Protein AF-A0A6C0JTB7-F1 (afdb_monomer_lite)

Foldseek 3Di:
DPDDDDDDDDDDDPPCLQVVLPCPPVLPDDPVSNLNSLVVSVVVPDDLVNSLVVLCVQLVNCVVPPVSSNVSSVVSSVVSCVVCPPPPD

Radius of gyration: 13.89 Å; chains: 1; bounding box: 40×26×32 Å

InterPro domains:
  IPR043905 Protein of unknown function DUF5771 [PF19075] (18-84)

Structure (mmCIF, N/CA/C/O backbone):
data_AF-A0A6C0JTB7-F1
#
_entry.id   AF-A0A6C0JTB7-F1
#
loop_
_atom_site.group_PDB
_atom_site.id
_atom_site.type_symbol
_atom_site.label_atom_id
_atom_site.label_alt_id
_atom_site.label_comp_id
_atom_site.label_asym_id
_atom_site.label_entity_id
_atom_site.label_seq_id
_atom_site.pdbx_PDB_ins_code
_atom_site.Cartn_x
_atom_site.Cartn_y
_atom_site.Cartn_z
_atom_site.occupancy
_atom_site.B_iso_or_equiv
_atom_site.auth_seq_id
_atom_site.auth_comp_id
_atom_site.auth_asym_id
_atom_site.auth_atom_id
_atom_site.pdbx_PDB_model_num
ATOM 1 N N . MET A 1 1 ? -24.873 14.602 18.623 1.00 43.53 1 MET A N 1
ATOM 2 C CA . MET A 1 1 ? -25.082 14.321 17.178 1.00 43.53 1 MET A CA 1
ATOM 3 C C . MET A 1 1 ? -23.970 13.411 16.655 1.00 43.53 1 MET A C 1
ATOM 5 O O . MET A 1 1 ? -22.808 13.790 16.740 1.00 43.53 1 MET A O 1
ATOM 9 N N . LYS A 1 2 ? -24.278 12.213 16.130 1.00 54.00 2 LYS A N 1
ATOM 10 C CA . LYS A 1 2 ? -23.281 11.371 15.435 1.00 54.00 2 LYS A CA 1
ATOM 11 C C . LYS A 1 2 ? -23.089 11.916 14.011 1.00 54.00 2 LYS A C 1
ATOM 13 O O . LYS A 1 2 ? -24.034 11.906 13.230 1.00 54.00 2 LYS A O 1
ATOM 18 N N . LYS A 1 3 ? -21.894 12.421 13.672 1.00 55.09 3 LYS A N 1
ATOM 19 C CA . LYS A 1 3 ? -21.570 12.908 12.314 1.00 55.09 3 LYS A CA 1
ATOM 20 C C . LYS A 1 3 ? -21.817 11.796 11.283 1.00 55.09 3 LYS A C 1
ATOM 22 O O . LYS A 1 3 ? -21.194 10.736 11.358 1.00 55.09 3 LYS A O 1
ATOM 27 N N . LYS A 1 4 ? -22.696 12.052 10.308 1.00 60.06 4 LYS A N 1
ATOM 28 C CA . LYS A 1 4 ? -22.911 11.188 9.138 1.00 60.06 4 LYS A CA 1
ATOM 29 C C . LYS A 1 4 ? -21.609 11.164 8.329 1.00 60.06 4 LYS A C 1
ATOM 31 O O . LYS A 1 4 ? -21.179 12.198 7.824 1.00 60.06 4 LYS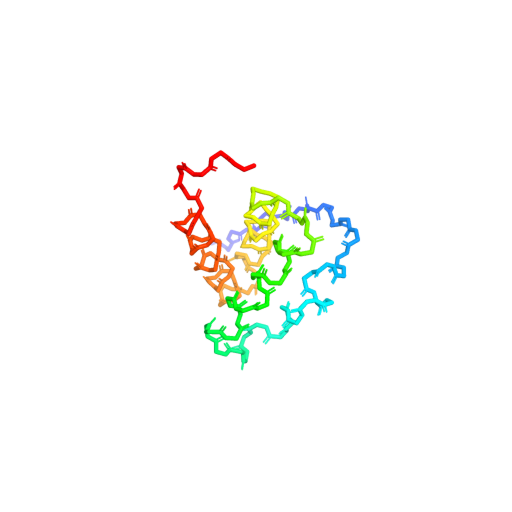 A O 1
ATOM 36 N N . LYS A 1 5 ? -20.930 10.014 8.277 1.00 62.84 5 LYS A N 1
ATOM 37 C CA . LYS A 1 5 ? -19.672 9.871 7.526 1.00 62.84 5 LYS A CA 1
ATOM 38 C C . LYS A 1 5 ? -19.963 10.013 6.026 1.00 62.84 5 LYS A C 1
ATOM 40 O O . LYS A 1 5 ? -20.903 9.398 5.528 1.00 62.84 5 LYS A O 1
ATOM 45 N N . SER A 1 6 ? -19.174 10.819 5.316 1.00 68.81 6 SER A N 1
ATOM 46 C CA . SER A 1 6 ? -19.290 10.981 3.864 1.00 68.81 6 SER A CA 1
ATOM 47 C C . SER A 1 6 ? -18.916 9.684 3.136 1.00 68.81 6 SER A C 1
ATOM 49 O O . SER A 1 6 ? -17.952 9.003 3.500 1.00 68.81 6 SER A O 1
ATOM 51 N N . LYS A 1 7 ? -19.701 9.324 2.113 1.00 71.81 7 LYS A N 1
ATOM 52 C CA . LYS A 1 7 ? -19.459 8.147 1.271 1.00 71.81 7 LYS A CA 1
ATOM 53 C C . LYS A 1 7 ? -18.410 8.512 0.221 1.00 71.81 7 LYS A C 1
ATOM 55 O O . LYS A 1 7 ? -18.698 9.274 -0.694 1.00 71.81 7 LYS A O 1
ATOM 60 N N . VAL A 1 8 ? -17.192 7.996 0.374 1.00 69.38 8 VAL A N 1
ATOM 61 C CA . VAL A 1 8 ? -16.136 8.124 -0.640 1.00 69.38 8 VAL A CA 1
ATOM 62 C C . VAL A 1 8 ? -16.321 6.996 -1.654 1.00 69.38 8 VAL A C 1
ATOM 64 O O . VAL A 1 8 ? -16.361 5.831 -1.264 1.00 69.38 8 VAL A O 1
ATOM 67 N N . ILE A 1 9 ? -16.455 7.337 -2.936 1.00 64.19 9 ILE A N 1
ATOM 68 C CA . ILE A 1 9 ? -16.596 6.379 -4.040 1.00 64.19 9 ILE A CA 1
ATOM 69 C C . ILE A 1 9 ? -15.357 6.530 -4.921 1.00 64.19 9 ILE A C 1
ATOM 71 O O . ILE A 1 9 ? -15.131 7.599 -5.479 1.00 64.19 9 ILE A O 1
ATOM 75 N N . ILE A 1 10 ? -14.540 5.479 -5.009 1.00 63.91 10 ILE A N 1
ATOM 76 C CA . ILE A 1 10 ? -13.361 5.437 -5.880 1.00 63.91 10 ILE A CA 1
ATOM 77 C C . ILE A 1 10 ? -13.567 4.264 -6.843 1.00 63.91 10 ILE A C 1
ATOM 79 O O . ILE A 1 10 ? -13.644 3.131 -6.362 1.00 63.91 10 ILE A O 1
ATOM 83 N N . PRO A 1 11 ? -13.699 4.494 -8.163 1.00 58.88 11 PRO A N 1
ATOM 84 C CA . PRO A 1 11 ? -13.782 3.404 -9.124 1.00 58.88 11 PRO A CA 1
ATOM 85 C C . PRO A 1 11 ? -12.455 2.644 -9.122 1.00 58.88 11 PRO A C 1
ATOM 87 O O . PRO A 1 11 ? -11.383 3.227 -9.294 1.00 58.88 11 PRO A O 1
ATOM 90 N N . LEU A 1 12 ? -12.526 1.341 -8.876 1.00 61.47 12 LEU A N 1
ATOM 91 C CA . LEU A 1 12 ? -11.372 0.458 -8.930 1.00 61.47 12 LEU A CA 1
ATOM 92 C C . LEU A 1 12 ? -11.351 -0.190 -10.321 1.00 61.47 12 LEU A C 1
ATOM 94 O O . LEU A 1 12 ? -12.317 -0.848 -10.696 1.00 61.47 12 LEU A O 1
ATOM 98 N N . GLY A 1 13 ? -10.282 0.028 -11.094 1.00 60.31 13 GLY A N 1
ATOM 99 C CA . GLY A 1 13 ? -10.017 -0.747 -12.316 1.00 60.31 13 GLY A CA 1
ATOM 100 C C . GLY A 1 13 ? -9.655 -2.202 -11.987 1.00 60.31 13 GLY A C 1
ATOM 101 O O . GLY A 1 13 ? -9.763 -2.611 -10.832 1.00 60.31 13 GLY A O 1
ATOM 102 N N . ASN A 1 14 ? -9.194 -2.984 -12.972 1.00 59.34 14 ASN A N 1
ATOM 103 C CA . ASN A 1 14 ? -8.774 -4.379 -12.759 1.00 59.34 14 ASN A CA 1
ATOM 104 C C . ASN A 1 14 ? -7.847 -4.506 -11.532 1.00 59.34 14 ASN A C 1
ATOM 106 O O . ASN A 1 14 ? -6.706 -4.041 -11.525 1.00 59.34 14 ASN A O 1
ATOM 110 N N . ASN A 1 15 ? -8.387 -5.110 -10.471 1.00 62.72 15 ASN A N 1
ATOM 111 C CA . ASN A 1 15 ? -7.819 -5.100 -9.120 1.00 62.72 15 ASN A CA 1
ATOM 112 C C . ASN A 1 15 ? -6.870 -6.271 -8.845 1.00 62.72 15 ASN A C 1
ATOM 114 O O . ASN A 1 15 ? -6.379 -6.401 -7.722 1.00 62.72 15 ASN A O 1
ATOM 118 N N . SER A 1 16 ? -6.617 -7.125 -9.839 1.00 80.25 16 SER A N 1
ATOM 119 C CA . SER A 1 16 ? -5.842 -8.347 -9.637 1.00 80.25 16 SER A CA 1
ATOM 120 C C . SER A 1 16 ? -4.346 -8.070 -9.453 1.00 80.25 16 SER A C 1
ATOM 122 O O . SER A 1 16 ? -3.700 -8.793 -8.706 1.00 80.25 16 SER A O 1
ATOM 124 N N . LEU A 1 17 ? -3.813 -6.963 -9.998 1.00 87.19 17 LEU A N 1
ATOM 125 C CA . LEU A 1 17 ? -2.379 -6.626 -9.972 1.00 87.19 17 LEU A CA 1
ATOM 126 C C . LEU A 1 17 ? -1.712 -6.889 -8.610 1.00 87.19 17 LEU A C 1
ATOM 128 O O . LEU A 1 17 ? -0.715 -7.596 -8.520 1.00 87.19 17 LEU A O 1
ATOM 132 N N . LEU A 1 18 ? -2.275 -6.353 -7.523 1.00 91.25 18 LEU A N 1
ATOM 133 C CA . LEU A 1 18 ? -1.697 -6.516 -6.187 1.00 91.25 18 LEU A CA 1
ATOM 134 C C . LEU A 1 18 ? -1.809 -7.963 -5.685 1.00 91.25 18 LEU A C 1
ATOM 136 O O . LEU A 1 18 ? -0.838 -8.522 -5.165 1.00 91.25 18 LEU A O 1
ATOM 140 N N . SER A 1 19 ? -2.982 -8.580 -5.834 1.00 91.31 19 SER A N 1
ATOM 141 C CA . SER A 1 19 ? -3.222 -9.948 -5.369 1.00 91.31 19 SER A CA 1
ATOM 142 C C . SER A 1 19 ? -2.401 -10.982 -6.137 1.00 91.31 19 SER A C 1
ATOM 144 O O . SER A 1 19 ? -1.876 -11.900 -5.503 1.00 91.31 19 SER A O 1
ATOM 146 N N . ASP A 1 20 ? -2.225 -10.792 -7.446 1.00 93.44 20 ASP A N 1
ATOM 147 C CA . ASP A 1 20 ? -1.460 -11.661 -8.350 1.00 93.44 20 ASP A CA 1
ATOM 148 C C . ASP A 1 20 ? 0.012 -11.716 -7.926 1.00 93.44 20 ASP A C 1
ATOM 150 O O . ASP A 1 20 ? 0.666 -12.752 -7.994 1.00 93.44 20 ASP A O 1
ATOM 154 N N . HIS A 1 21 ? 0.508 -10.622 -7.345 1.00 95.75 21 HIS A N 1
ATOM 155 C CA . HIS A 1 21 ? 1.886 -10.499 -6.875 1.00 95.75 21 HIS A CA 1
ATOM 156 C C . HIS A 1 21 ? 2.035 -10.849 -5.385 1.00 95.75 21 HIS A C 1
ATOM 158 O O . HIS A 1 21 ? 3.108 -10.698 -4.782 1.00 95.75 21 HIS A O 1
ATOM 164 N N . GLY A 1 22 ? 0.968 -11.359 -4.763 1.00 94.75 22 GLY A N 1
ATOM 165 C CA . GLY A 1 22 ? 0.946 -11.841 -3.385 1.00 94.75 22 GLY A CA 1
ATOM 166 C C . GLY A 1 22 ? 0.668 -10.769 -2.331 1.00 94.75 22 GLY A C 1
ATOM 167 O O . GLY A 1 22 ? 0.771 -11.070 -1.137 1.00 94.75 22 GLY A O 1
ATOM 168 N N . TYR A 1 23 ? 0.284 -9.552 -2.728 1.00 96.50 23 TYR A N 1
ATOM 169 C CA . TYR A 1 23 ? -0.179 -8.486 -1.832 1.00 96.50 23 TYR A CA 1
ATOM 170 C C . TYR A 1 23 ? -1.675 -8.672 -1.517 1.00 96.50 23 TYR A C 1
ATOM 172 O O . TYR A 1 23 ? -2.528 -7.837 -1.802 1.00 96.50 23 TYR A O 1
ATOM 180 N N . LYS A 1 24 ? -1.996 -9.837 -0.949 1.00 93.62 24 LYS A N 1
ATOM 181 C CA . LYS A 1 24 ? -3.330 -10.239 -0.482 1.00 93.62 24 LYS A CA 1
ATOM 182 C C . LYS A 1 24 ? -3.304 -10.470 1.021 1.00 93.62 24 LYS A C 1
ATOM 184 O O . LYS A 1 24 ? -2.238 -10.736 1.557 1.00 93.62 24 LYS A O 1
ATOM 189 N N . ASP A 1 25 ? -4.447 -10.377 1.689 1.00 93.38 25 ASP A N 1
ATOM 190 C CA . ASP A 1 25 ? -4.557 -10.622 3.134 1.00 93.38 25 ASP A CA 1
ATOM 191 C C . ASP A 1 25 ? -3.483 -9.898 3.984 1.00 93.38 25 ASP A C 1
ATOM 193 O O . ASP A 1 25 ? -2.759 -10.461 4.806 1.00 93.38 25 ASP A O 1
ATOM 197 N N . VAL A 1 26 ? -3.313 -8.601 3.718 1.00 96.31 26 VAL A N 1
ATOM 198 C CA . VAL A 1 26 ? -2.197 -7.805 4.253 1.00 96.31 26 VAL A CA 1
ATOM 199 C C . VAL A 1 26 ? -2.212 -7.662 5.777 1.00 96.31 26 VAL A C 1
ATOM 201 O O . VAL A 1 26 ? -1.177 -7.365 6.366 1.00 96.31 26 VAL A O 1
ATOM 204 N N . ILE A 1 27 ? -3.363 -7.886 6.422 1.00 95.62 27 ILE A N 1
ATOM 205 C CA . ILE A 1 27 ? -3.523 -7.812 7.882 1.00 95.62 27 ILE A CA 1
ATOM 206 C C . ILE A 1 27 ? -2.710 -8.902 8.580 1.00 95.62 27 ILE A C 1
ATOM 208 O O . ILE A 1 27 ? -2.164 -8.652 9.655 1.00 95.62 27 ILE A O 1
ATOM 212 N N . HIS A 1 28 ? -2.638 -10.086 7.975 1.00 96.19 28 HIS A N 1
ATOM 213 C CA . HIS A 1 28 ? -1.978 -11.260 8.541 1.00 96.19 28 HIS A CA 1
ATOM 214 C C . HIS A 1 28 ? -0.577 -11.488 7.954 1.00 96.19 28 HIS A C 1
ATOM 216 O O . HIS A 1 28 ? 0.100 -12.453 8.303 1.00 96.19 28 HIS A O 1
ATOM 222 N N . LYS A 1 29 ? -0.098 -10.585 7.087 1.00 96.31 29 LYS A N 1
ATOM 223 C CA . LYS A 1 29 ? 1.253 -10.640 6.517 1.00 96.31 29 LYS A CA 1
ATOM 224 C C . LYS A 1 29 ? 2.246 -9.796 7.302 1.00 96.31 29 LYS A C 1
ATOM 226 O O . LYS A 1 29 ? 1.983 -8.638 7.633 1.00 96.31 29 LYS A O 1
ATOM 231 N N . SER A 1 30 ? 3.446 -10.349 7.480 1.00 98.06 30 SER A N 1
ATOM 232 C CA . SER A 1 30 ? 4.600 -9.579 7.940 1.00 98.06 30 SER A CA 1
ATOM 233 C C . SER A 1 30 ? 4.928 -8.451 6.961 1.00 98.06 30 SER A C 1
ATOM 235 O O . SER A 1 30 ? 4.688 -8.554 5.755 1.00 98.06 30 SER A O 1
ATOM 237 N N . GLU A 1 31 ? 5.509 -7.373 7.478 1.00 98.19 31 GLU A N 1
ATOM 238 C CA . GLU A 1 31 ? 5.925 -6.218 6.679 1.00 98.19 31 GLU A CA 1
ATOM 239 C C . GLU A 1 31 ? 6.864 -6.610 5.535 1.00 98.19 31 GLU A C 1
ATOM 241 O O . GLU A 1 31 ? 6.627 -6.257 4.381 1.00 98.19 31 GLU A O 1
ATOM 246 N N . LEU A 1 32 ? 7.854 -7.457 5.821 1.00 98.12 32 LEU A N 1
ATOM 247 C CA . LEU A 1 32 ? 8.770 -7.974 4.809 1.00 98.12 32 LEU A CA 1
ATOM 248 C C . LEU A 1 32 ? 8.037 -8.707 3.673 1.00 98.12 32 LEU A C 1
ATOM 250 O O . LEU A 1 32 ? 8.383 -8.537 2.502 1.00 98.12 32 LEU A O 1
ATOM 254 N N . ALA A 1 33 ? 7.023 -9.518 3.992 1.00 98.25 33 ALA A N 1
ATOM 255 C CA . ALA A 1 33 ? 6.248 -10.232 2.980 1.00 98.25 33 ALA A CA 1
ATOM 256 C C . ALA A 1 33 ? 5.433 -9.270 2.102 1.00 98.25 33 ALA A C 1
ATOM 258 O O . ALA A 1 33 ? 5.364 -9.467 0.886 1.00 98.25 33 ALA A O 1
ATOM 259 N N . ARG A 1 34 ? 4.864 -8.215 2.699 1.00 98.50 34 ARG A N 1
ATOM 260 C CA . ARG A 1 34 ? 4.155 -7.154 1.972 1.00 98.50 34 ARG A CA 1
ATOM 261 C C . ARG A 1 34 ? 5.095 -6.399 1.036 1.00 98.50 34 ARG A C 1
ATOM 263 O O . ARG A 1 34 ? 4.826 -6.319 -0.158 1.00 98.50 34 ARG A O 1
ATOM 270 N N . HIS A 1 35 ? 6.241 -5.947 1.536 1.00 98.44 35 HIS A N 1
ATOM 271 C CA . HIS A 1 35 ? 7.249 -5.237 0.745 1.00 98.44 35 HIS A CA 1
ATOM 272 C C . HIS A 1 35 ? 7.780 -6.080 -0.420 1.00 98.44 35 HIS A C 1
ATOM 274 O O . HIS A 1 35 ? 7.888 -5.587 -1.541 1.00 98.44 35 HIS A O 1
ATOM 280 N N . ARG A 1 36 ? 8.037 -7.377 -0.205 1.00 98.31 36 ARG A N 1
ATOM 281 C CA . ARG A 1 36 ? 8.431 -8.300 -1.284 1.00 98.31 36 ARG A CA 1
ATOM 282 C C . ARG A 1 36 ? 7.364 -8.421 -2.372 1.00 98.31 36 ARG A C 1
ATOM 284 O O . ARG A 1 36 ? 7.717 -8.451 -3.546 1.00 98.31 36 ARG A O 1
ATOM 291 N N . ALA A 1 37 ? 6.085 -8.479 -2.002 1.00 98.06 37 ALA A N 1
ATOM 292 C CA . ALA A 1 37 ? 4.990 -8.503 -2.969 1.00 98.06 37 ALA A CA 1
ATOM 293 C C . ALA A 1 37 ? 4.920 -7.211 -3.794 1.00 98.06 37 ALA A C 1
ATOM 295 O O . ALA A 1 37 ? 4.815 -7.271 -5.013 1.00 98.06 37 ALA A O 1
ATOM 296 N N . LEU A 1 38 ? 5.070 -6.052 -3.152 1.00 97.88 38 LEU A N 1
ATOM 297 C CA . LEU A 1 38 ? 5.085 -4.757 -3.839 1.00 97.88 38 LEU A CA 1
ATOM 298 C C . LEU A 1 38 ? 6.283 -4.603 -4.784 1.00 97.88 38 LEU A C 1
ATOM 300 O O . LEU A 1 38 ? 6.143 -4.067 -5.878 1.00 97.88 38 LEU A O 1
ATOM 304 N N . MET A 1 39 ? 7.454 -5.120 -4.408 1.00 97.56 39 MET A N 1
ATOM 305 C CA . MET A 1 39 ? 8.620 -5.117 -5.297 1.00 97.56 39 MET A CA 1
ATOM 306 C C . MET A 1 39 ? 8.436 -6.010 -6.522 1.00 97.56 39 MET A C 1
ATOM 308 O O . MET A 1 39 ? 8.997 -5.695 -7.568 1.00 97.56 39 MET A O 1
ATOM 312 N N . ARG A 1 40 ? 7.664 -7.101 -6.417 1.00 97.44 40 ARG A N 1
ATOM 313 C CA . ARG A 1 40 ? 7.291 -7.888 -7.598 1.00 97.44 40 ARG A CA 1
ATOM 314 C C . ARG A 1 40 ? 6.460 -7.049 -8.562 1.00 97.44 40 ARG A C 1
ATOM 316 O O . ARG A 1 40 ? 6.751 -7.073 -9.741 1.00 97.44 40 ARG A O 1
ATOM 323 N N . VAL A 1 41 ? 5.502 -6.261 -8.064 1.00 95.69 41 VAL A N 1
ATOM 324 C CA . VAL A 1 41 ? 4.652 -5.400 -8.915 1.00 95.69 41 VAL A CA 1
ATOM 325 C C . VAL A 1 41 ? 5.497 -4.436 -9.749 1.0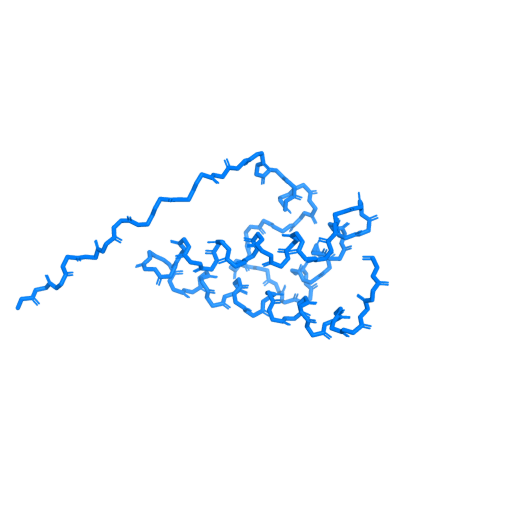0 95.69 41 VAL A C 1
ATOM 327 O O . VAL A 1 41 ? 5.276 -4.289 -10.944 1.00 95.69 41 VAL A O 1
ATOM 330 N N . ILE A 1 42 ? 6.510 -3.823 -9.133 1.00 94.81 42 ILE A N 1
ATOM 331 C CA . ILE A 1 42 ? 7.432 -2.925 -9.844 1.00 94.81 42 ILE A CA 1
ATOM 332 C C . ILE A 1 42 ? 8.319 -3.694 -10.831 1.00 94.81 42 ILE A C 1
ATOM 334 O O . ILE A 1 42 ? 8.588 -3.209 -11.925 1.00 94.81 42 ILE A O 1
ATOM 338 N N . ARG A 1 43 ? 8.785 -4.892 -10.457 1.00 94.88 43 ARG A N 1
ATOM 339 C CA . ARG A 1 43 ? 9.605 -5.741 -11.334 1.00 94.88 43 ARG A CA 1
ATOM 340 C C . ARG A 1 43 ? 8.850 -6.172 -12.592 1.00 94.88 43 ARG A C 1
ATOM 342 O O . ARG A 1 43 ? 9.467 -6.235 -13.648 1.00 94.88 43 ARG A O 1
ATOM 349 N N . ASP A 1 44 ? 7.551 -6.410 -12.472 1.00 94.88 44 ASP A N 1
ATOM 350 C CA . ASP A 1 44 ? 6.676 -6.806 -13.579 1.00 94.88 44 ASP A CA 1
ATOM 351 C C . ASP A 1 44 ? 6.245 -5.604 -14.448 1.00 94.88 44 ASP A C 1
ATOM 353 O O . ASP A 1 44 ? 5.450 -5.751 -15.372 1.00 94.88 44 ASP A O 1
ATOM 357 N N . GLY A 1 45 ? 6.803 -4.414 -14.193 1.00 91.56 45 GLY A N 1
ATOM 358 C CA . GLY A 1 45 ? 6.719 -3.255 -15.083 1.00 91.56 45 GLY A CA 1
ATOM 359 C C . GLY A 1 45 ? 5.779 -2.143 -14.622 1.00 91.56 45 GLY A C 1
ATOM 360 O O . GLY A 1 45 ? 5.699 -1.115 -15.291 1.00 91.56 45 GLY A O 1
ATOM 361 N N . GLU A 1 46 ? 5.090 -2.286 -13.484 1.00 91.38 46 GLU A N 1
ATOM 362 C CA . GLU A 1 46 ? 4.265 -1.196 -12.953 1.00 91.38 46 GLU A CA 1
ATOM 363 C C . GLU A 1 46 ? 5.162 -0.026 -12.498 1.00 91.38 46 GLU A C 1
ATOM 365 O O . GLU A 1 46 ? 6.037 -0.206 -11.639 1.00 91.38 46 GLU A O 1
ATOM 370 N N . PRO A 1 47 ? 4.916 1.207 -12.976 1.00 93.50 47 PRO A N 1
ATOM 371 C CA . PRO A 1 47 ? 5.639 2.375 -12.498 1.00 93.50 47 PRO A CA 1
ATOM 372 C C . PRO A 1 47 ? 5.443 2.577 -10.992 1.00 93.50 47 PRO A C 1
ATOM 374 O O . PRO A 1 47 ? 4.321 2.522 -10.475 1.00 93.50 47 PRO A O 1
ATOM 377 N N . TRP A 1 48 ? 6.518 2.909 -10.271 1.00 94.50 48 TRP A N 1
ATOM 378 C CA . TRP A 1 48 ? 6.473 3.073 -8.810 1.00 94.50 48 TRP A CA 1
ATOM 379 C C . TRP A 1 48 ? 5.427 4.111 -8.362 1.00 94.50 48 TRP A C 1
ATOM 381 O O . TRP A 1 48 ? 4.770 3.938 -7.331 1.00 94.50 48 TRP A O 1
ATOM 391 N N . LEU A 1 49 ? 5.224 5.171 -9.155 1.00 93.88 49 LEU A N 1
ATOM 392 C CA . LEU A 1 49 ? 4.238 6.214 -8.876 1.00 93.88 49 LEU A CA 1
ATOM 393 C C . LEU A 1 49 ? 2.795 5.705 -9.042 1.00 93.88 49 LEU A C 1
ATOM 395 O O . LEU A 1 49 ? 1.905 6.122 -8.295 1.00 93.88 49 LEU A O 1
ATOM 399 N N . GLY A 1 50 ? 2.565 4.782 -9.981 1.00 92.31 50 GLY A N 1
ATOM 400 C CA . GLY A 1 50 ? 1.291 4.078 -10.151 1.00 92.31 50 GLY A CA 1
ATOM 401 C C . GLY A 1 50 ? 0.965 3.233 -8.922 1.00 92.31 50 GLY A C 1
ATOM 402 O O . GLY A 1 50 ? -0.097 3.401 -8.312 1.00 92.31 50 GLY A O 1
ATOM 403 N N . LEU A 1 51 ? 1.931 2.429 -8.467 1.00 94.50 51 LEU A N 1
ATOM 404 C CA . LEU A 1 51 ? 1.802 1.628 -7.249 1.00 94.50 51 LEU A CA 1
ATOM 405 C C . LEU A 1 51 ? 1.556 2.492 -6.000 1.00 94.50 51 LEU A C 1
ATOM 407 O O . LEU A 1 51 ? 0.644 2.210 -5.220 1.00 94.50 51 LEU A O 1
ATOM 411 N N . PHE A 1 52 ? 2.302 3.588 -5.838 1.00 95.25 52 PHE A N 1
ATOM 412 C CA . PHE A 1 52 ? 2.105 4.550 -4.748 1.00 95.25 52 PHE A CA 1
ATOM 413 C C . PHE A 1 52 ? 0.668 5.098 -4.722 1.00 95.25 52 PHE A C 1
ATOM 415 O O . PHE A 1 52 ? 0.018 5.119 -3.671 1.00 95.25 52 PHE A O 1
ATOM 422 N N . ARG A 1 53 ? 0.139 5.514 -5.880 1.00 94.00 53 ARG A N 1
ATOM 423 C CA . ARG A 1 53 ? -1.229 6.043 -6.002 1.00 94.00 53 ARG A CA 1
ATOM 424 C C . ARG A 1 53 ? -2.278 4.978 -5.682 1.00 94.00 53 ARG A C 1
ATOM 426 O O . ARG A 1 53 ? -3.227 5.285 -4.961 1.00 94.00 53 ARG A O 1
ATOM 433 N N . LYS A 1 54 ? -2.089 3.733 -6.134 1.00 93.44 54 LYS A N 1
ATOM 434 C CA . LYS A 1 54 ? -2.976 2.600 -5.802 1.00 93.44 54 LYS A CA 1
ATOM 435 C C . LYS A 1 54 ? -3.027 2.350 -4.290 1.00 93.44 54 LYS A C 1
ATOM 437 O O . LYS A 1 54 ? -4.115 2.271 -3.720 1.00 93.44 54 LYS A O 1
ATOM 442 N N . LEU A 1 55 ? -1.878 2.316 -3.610 1.00 96.19 55 LEU A N 1
ATOM 443 C CA . LEU A 1 55 ? -1.832 2.169 -2.148 1.00 96.19 55 LEU A CA 1
ATOM 444 C C . LEU A 1 55 ? -2.498 3.354 -1.429 1.00 96.19 55 LEU A C 1
ATOM 446 O O . LEU A 1 55 ? -3.203 3.166 -0.438 1.00 96.19 55 LEU A O 1
ATOM 450 N N . ASN A 1 56 ? -2.352 4.574 -1.952 1.00 96.00 56 ASN A N 1
ATOM 451 C CA . ASN A 1 56 ? -3.041 5.750 -1.421 1.00 96.00 56 ASN A CA 1
ATOM 452 C C . ASN A 1 56 ? -4.571 5.667 -1.574 1.00 96.00 56 ASN A C 1
ATOM 454 O O . ASN A 1 56 ? -5.302 6.041 -0.656 1.00 96.00 56 ASN A O 1
ATOM 458 N N . VAL A 1 57 ? -5.065 5.151 -2.702 1.00 94.50 57 VAL A N 1
ATOM 459 C CA . VAL A 1 57 ? -6.498 4.893 -2.914 1.00 94.50 57 VAL A CA 1
ATOM 460 C C . VAL A 1 57 ? -7.026 3.915 -1.867 1.00 94.50 57 VAL A C 1
ATOM 462 O O . VAL A 1 57 ? -8.019 4.217 -1.205 1.00 94.50 57 VAL A O 1
ATOM 465 N N . LEU A 1 58 ? -6.333 2.793 -1.646 1.00 94.00 58 LEU A N 1
ATOM 466 C CA . LEU A 1 58 ? -6.708 1.819 -0.615 1.00 94.00 58 LEU A CA 1
ATOM 467 C C . LEU A 1 58 ? -6.671 2.444 0.787 1.00 94.00 58 LEU A C 1
ATOM 469 O O . LEU A 1 58 ? -7.603 2.274 1.573 1.00 94.00 58 LEU A O 1
ATOM 473 N N . MET A 1 59 ? -5.649 3.249 1.089 1.00 96.06 59 MET A N 1
ATOM 474 C CA . MET A 1 59 ? -5.576 3.996 2.346 1.00 96.0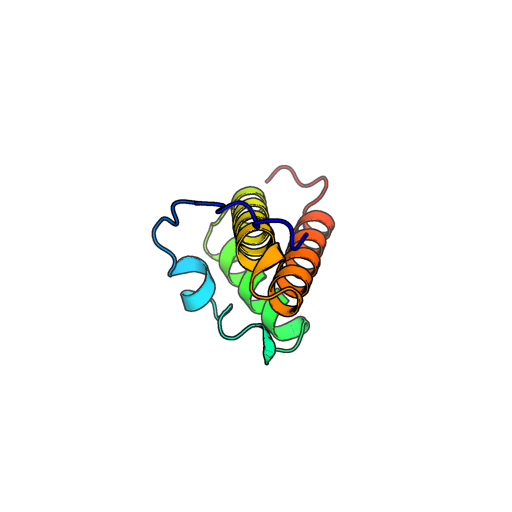6 59 MET A CA 1
ATOM 475 C C . MET A 1 59 ? -6.831 4.857 2.571 1.00 96.06 59 MET A C 1
ATOM 477 O O . MET A 1 59 ? -7.387 4.824 3.672 1.00 96.06 59 MET A O 1
ATOM 481 N N . ILE A 1 60 ? -7.285 5.614 1.563 1.00 94.88 60 ILE A N 1
ATOM 482 C CA . ILE A 1 60 ? -8.478 6.474 1.658 1.00 94.88 60 ILE A CA 1
ATOM 483 C C . ILE A 1 60 ? -9.749 5.632 1.784 1.00 94.88 60 ILE A C 1
ATOM 485 O O . ILE A 1 60 ? -10.568 5.906 2.664 1.00 94.88 60 ILE A O 1
ATOM 489 N N . LEU A 1 61 ? -9.891 4.599 0.950 1.00 92.19 61 LEU A N 1
ATOM 490 C CA . LEU A 1 61 ? -11.050 3.706 0.928 1.00 92.19 61 LEU A CA 1
ATOM 491 C C . LEU A 1 61 ? -11.316 3.095 2.309 1.00 92.19 61 LEU A C 1
ATOM 493 O O . LEU A 1 61 ? -12.445 3.108 2.800 1.00 92.19 61 LEU A O 1
ATOM 497 N N . PHE A 1 62 ? -10.261 2.620 2.971 1.00 93.25 62 PHE A N 1
ATOM 498 C CA . PHE A 1 62 ? -10.372 1.965 4.272 1.00 93.25 62 PHE A CA 1
ATOM 499 C C . PHE A 1 62 ? -10.275 2.920 5.467 1.00 93.25 62 PHE A C 1
ATOM 501 O O . PHE A 1 62 ? -10.479 2.487 6.601 1.00 93.25 62 PHE A O 1
ATOM 508 N N . LYS A 1 63 ? -10.029 4.223 5.257 1.00 93.75 63 LYS A N 1
ATOM 509 C CA . LYS A 1 63 ? -9.824 5.213 6.337 1.00 93.75 63 LYS A CA 1
ATOM 510 C C . LYS A 1 63 ? -10.942 5.204 7.382 1.00 93.75 63 LYS A C 1
ATOM 512 O O . LYS A 1 63 ? -10.681 5.355 8.572 1.00 93.75 63 LYS A O 1
ATOM 517 N N . ASN A 1 64 ? -12.184 5.032 6.932 1.00 91.56 64 ASN A N 1
ATOM 518 C CA . ASN A 1 64 ? -13.373 5.132 7.779 1.00 91.56 64 ASN A CA 1
ATOM 519 C C . ASN A 1 64 ? -13.985 3.782 8.171 1.00 91.56 64 ASN A C 1
ATOM 521 O O . ASN A 1 64 ? -14.711 3.738 9.168 1.00 91.56 64 ASN A O 1
ATOM 525 N N . THR A 1 65 ? -13.737 2.737 7.377 1.00 92.81 65 THR A N 1
ATOM 526 C CA . THR A 1 65 ? -14.353 1.406 7.495 1.00 92.81 65 THR A CA 1
ATOM 527 C C . THR A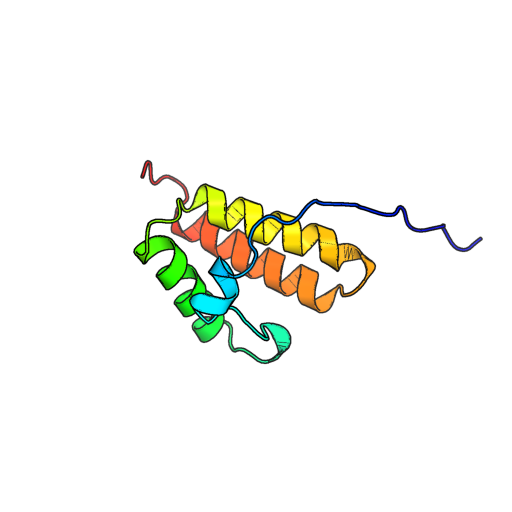 1 65 ? -13.430 0.407 8.184 1.00 92.81 65 THR A C 1
ATOM 529 O O . THR A 1 65 ? -13.888 -0.360 9.021 1.00 92.81 65 THR A O 1
ATOM 532 N N . ASN A 1 66 ? -12.126 0.449 7.897 1.00 94.75 66 ASN A N 1
ATOM 533 C CA . ASN A 1 66 ? -11.120 -0.386 8.544 1.00 94.75 66 ASN A CA 1
ATOM 534 C C . ASN A 1 66 ? -9.814 0.410 8.756 1.00 94.75 66 ASN A C 1
ATOM 536 O O . ASN A 1 66 ? -8.881 0.333 7.949 1.00 94.75 66 ASN A O 1
ATOM 540 N N . PRO A 1 67 ? -9.711 1.177 9.858 1.00 95.81 67 PRO A N 1
ATOM 541 C CA . PRO A 1 67 ? -8.542 2.010 10.133 1.00 95.81 67 PRO A CA 1
ATOM 542 C C . PRO A 1 67 ? -7.230 1.224 10.250 1.00 95.81 67 PRO A C 1
ATOM 544 O O . PRO A 1 67 ? -6.168 1.775 9.962 1.00 95.81 67 PRO A O 1
ATOM 547 N N . LYS A 1 68 ? -7.282 -0.057 10.647 1.00 96.56 68 LYS A N 1
ATOM 548 C CA . LYS A 1 68 ? -6.102 -0.933 10.702 1.00 96.56 68 LYS A CA 1
ATOM 549 C C . LYS A 1 68 ? -5.537 -1.160 9.299 1.00 96.56 68 LYS A C 1
ATOM 551 O O . LYS A 1 68 ? -4.348 -0.940 9.088 1.00 96.56 68 LYS A O 1
ATOM 556 N N . LEU A 1 69 ? -6.393 -1.504 8.334 1.00 96.38 69 LEU A N 1
ATOM 557 C CA . LEU A 1 69 ? -6.006 -1.608 6.923 1.00 96.38 69 LEU A CA 1
ATOM 558 C C . LEU A 1 69 ? -5.480 -0.283 6.374 1.00 96.38 69 LEU A C 1
ATOM 560 O O . LEU A 1 69 ? -4.424 -0.254 5.750 1.00 96.38 69 LEU A O 1
ATOM 564 N N . SER A 1 70 ? -6.172 0.824 6.652 1.00 97.12 70 SER A N 1
ATOM 565 C CA . SER A 1 70 ? -5.738 2.153 6.204 1.00 97.12 70 SER A CA 1
ATOM 566 C C . SER A 1 70 ? -4.316 2.490 6.675 1.00 97.12 70 SER A C 1
ATOM 568 O O . SER A 1 70 ? -3.512 2.985 5.886 1.00 97.12 70 SER A O 1
ATOM 570 N N . LYS A 1 71 ? -3.965 2.158 7.928 1.00 98.38 71 LYS A N 1
ATOM 571 C CA . LYS A 1 71 ? -2.603 2.334 8.461 1.00 98.38 71 LYS A CA 1
ATOM 572 C C . LYS A 1 71 ? -1.569 1.458 7.745 1.00 98.38 71 LYS A C 1
ATOM 574 O O . LYS A 1 71 ? -0.489 1.960 7.452 1.00 98.38 71 LYS A O 1
ATOM 579 N N . ILE A 1 72 ? -1.900 0.202 7.431 1.00 98.44 72 ILE A N 1
ATOM 580 C CA . ILE A 1 72 ? -1.015 -0.697 6.667 1.00 98.44 72 ILE A CA 1
ATOM 581 C C . ILE A 1 72 ? -0.740 -0.110 5.280 1.00 98.44 72 ILE A C 1
ATOM 583 O O . ILE A 1 72 ? 0.416 0.083 4.918 1.00 98.44 72 ILE A O 1
ATOM 587 N N . PHE A 1 73 ? -1.788 0.270 4.542 1.00 98.00 73 PHE A N 1
ATOM 588 C CA . PHE A 1 73 ? -1.628 0.866 3.213 1.00 98.00 73 PHE A CA 1
ATOM 589 C C . PHE A 1 73 ? -0.847 2.178 3.253 1.00 98.00 73 PHE A C 1
ATOM 591 O O . PHE A 1 73 ? -0.046 2.431 2.361 1.00 98.00 73 PHE A O 1
ATOM 598 N N . LYS A 1 74 ? -1.034 2.999 4.295 1.00 98.44 74 LYS A N 1
ATOM 599 C CA . LYS A 1 74 ? -0.241 4.216 4.501 1.00 98.44 74 LYS A CA 1
ATOM 600 C C . LYS A 1 74 ? 1.244 3.896 4.691 1.00 98.44 74 LYS A C 1
ATOM 602 O O . LYS A 1 74 ? 2.070 4.520 4.034 1.00 98.44 74 LYS A O 1
ATOM 607 N N . SER A 1 75 ? 1.563 2.943 5.568 1.00 98.56 75 SER A N 1
ATOM 608 C CA . SER A 1 75 ? 2.942 2.534 5.860 1.00 98.56 75 SER A CA 1
ATOM 609 C C . SER A 1 75 ? 3.635 1.997 4.612 1.00 98.56 75 SER A C 1
ATOM 611 O O . SER A 1 75 ? 4.707 2.465 4.246 1.00 98.56 75 SER A O 1
ATOM 613 N N . ASP A 1 76 ? 2.981 1.072 3.912 1.00 98.50 76 ASP A N 1
ATOM 614 C CA . AS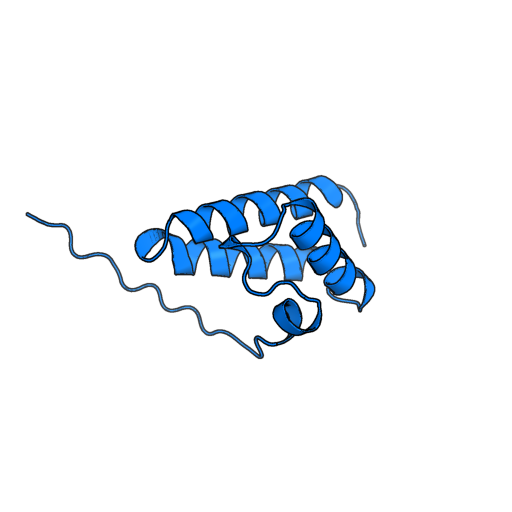P A 1 76 ? 3.526 0.450 2.709 1.00 98.50 76 ASP A CA 1
ATOM 615 C C . ASP A 1 76 ? 3.667 1.477 1.561 1.00 98.50 76 ASP A C 1
ATOM 617 O O . ASP A 1 76 ? 4.647 1.459 0.817 1.00 98.50 76 ASP A O 1
ATOM 621 N N . ARG A 1 77 ? 2.725 2.427 1.439 1.00 97.62 77 ARG A N 1
ATOM 622 C CA . ARG A 1 77 ? 2.807 3.562 0.502 1.00 97.62 77 ARG A CA 1
ATOM 623 C C . ARG A 1 77 ? 4.020 4.444 0.796 1.00 97.62 77 ARG A C 1
ATOM 625 O O . ARG A 1 77 ? 4.740 4.820 -0.128 1.00 97.62 77 ARG A O 1
ATOM 632 N N . ASP A 1 78 ? 4.203 4.821 2.058 1.00 98.25 78 ASP A N 1
ATOM 633 C CA . ASP A 1 78 ? 5.307 5.682 2.482 1.00 98.25 78 ASP A CA 1
ATOM 634 C C . ASP A 1 78 ? 6.651 4.968 2.276 1.00 98.25 78 ASP A C 1
ATOM 636 O O . ASP A 1 78 ? 7.578 5.572 1.743 1.00 98.25 78 ASP A O 1
ATOM 640 N N . TRP A 1 79 ? 6.713 3.660 2.534 1.00 98.19 79 TRP A N 1
ATOM 641 C CA . TRP A 1 79 ? 7.875 2.833 2.213 1.00 98.19 79 TRP A CA 1
ATOM 642 C C . TRP A 1 79 ? 8.206 2.825 0.711 1.00 98.19 79 TRP A C 1
ATOM 644 O O . TRP A 1 79 ? 9.365 3.019 0.344 1.00 98.19 79 TRP A O 1
ATOM 654 N N . ILE A 1 80 ? 7.209 2.669 -0.175 1.00 97.19 80 ILE A N 1
ATOM 655 C CA . ILE A 1 80 ? 7.420 2.768 -1.632 1.00 97.19 80 ILE A CA 1
ATOM 656 C C . ILE A 1 80 ? 7.954 4.146 -2.017 1.00 97.19 80 ILE A C 1
ATOM 658 O O . ILE A 1 80 ? 8.925 4.236 -2.767 1.00 97.19 80 ILE A O 1
ATOM 662 N N . ARG A 1 81 ? 7.364 5.224 -1.489 1.00 95.81 81 ARG A N 1
ATOM 663 C CA . ARG A 1 81 ? 7.863 6.581 -1.740 1.00 95.81 81 ARG A CA 1
ATOM 664 C C . ARG A 1 81 ? 9.322 6.696 -1.329 1.00 95.81 81 ARG A C 1
ATOM 666 O O . ARG A 1 81 ? 10.128 7.151 -2.127 1.00 95.81 81 ARG A O 1
ATOM 673 N N . ASP A 1 82 ? 9.666 6.280 -0.121 1.00 95.94 82 ASP A N 1
ATOM 674 C CA . ASP A 1 82 ? 11.011 6.467 0.416 1.00 95.94 82 ASP A CA 1
ATOM 675 C C . ASP A 1 82 ? 12.038 5.583 -0.318 1.00 95.94 82 ASP A C 1
ATOM 677 O O . ASP A 1 82 ? 13.184 5.987 -0.505 1.00 95.94 82 ASP A O 1
ATOM 681 N N . LYS A 1 83 ? 11.616 4.424 -0.846 1.00 94.81 83 LYS A N 1
ATOM 682 C CA . LYS A 1 83 ? 12.455 3.536 -1.668 1.00 94.81 83 LYS A CA 1
ATOM 683 C C . LYS A 1 83 ? 12.786 4.106 -3.057 1.00 94.81 83 LYS A C 1
ATOM 685 O O . LYS A 1 83 ? 13.841 3.771 -3.606 1.00 94.81 83 LYS A O 1
ATOM 690 N N . PHE A 1 84 ? 11.897 4.924 -3.626 1.00 92.56 84 PHE A N 1
ATOM 691 C CA . PHE A 1 84 ? 12.001 5.443 -5.000 1.00 92.56 84 PHE A CA 1
ATOM 692 C C . PHE A 1 84 ? 12.122 6.971 -5.099 1.00 92.56 84 PHE A C 1
ATOM 694 O O . PHE A 1 84 ? 12.303 7.495 -6.197 1.00 92.56 84 PHE A O 1
ATOM 701 N N . LYS A 1 85 ? 12.077 7.709 -3.984 1.00 85.88 85 LYS A N 1
ATOM 702 C CA . LYS A 1 85 ? 12.256 9.167 -3.967 1.00 85.88 85 LYS A CA 1
ATOM 703 C C . LYS A 1 85 ? 13.590 9.535 -4.626 1.00 85.88 85 LYS A C 1
ATOM 705 O O . LYS A 1 85 ? 14.635 9.018 -4.246 1.00 85.88 85 LYS A O 1
ATOM 710 N N . GLY A 1 86 ? 13.543 10.438 -5.605 1.00 74.31 86 GLY A N 1
ATOM 711 C CA . GLY A 1 86 ? 14.723 10.883 -6.354 1.00 74.31 86 GLY A CA 1
ATOM 712 C C . GLY A 1 86 ? 15.165 9.944 -7.480 1.00 74.31 86 GLY A C 1
ATOM 713 O O . GLY A 1 86 ? 16.159 10.232 -8.138 1.00 74.31 86 GLY A O 1
ATOM 714 N N . LYS A 1 87 ? 14.442 8.846 -7.736 1.00 65.00 87 LYS A N 1
ATOM 715 C CA . LYS A 1 87 ? 14.659 8.012 -8.919 1.00 65.00 87 LYS A CA 1
ATOM 7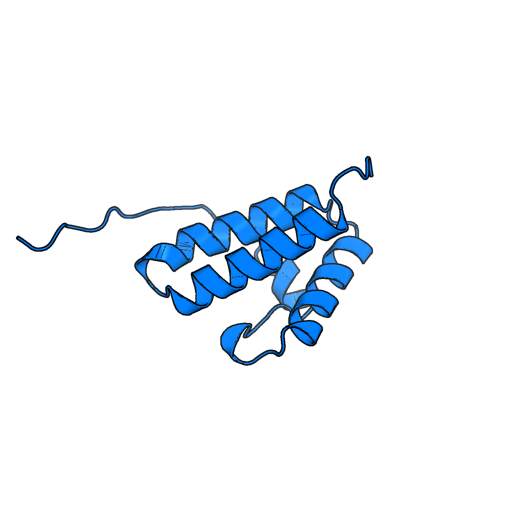16 C C . LYS A 1 87 ? 13.720 8.459 -10.038 1.00 65.00 87 LYS A C 1
ATOM 718 O O . LYS A 1 87 ? 12.510 8.257 -9.951 1.00 65.00 87 LYS A O 1
ATOM 723 N N . ASN A 1 88 ? 14.295 9.057 -11.078 1.00 53.38 88 ASN A N 1
ATOM 724 C CA . ASN A 1 88 ? 13.644 9.184 -12.377 1.00 53.38 88 ASN A CA 1
ATOM 725 C C . ASN A 1 88 ? 13.759 7.813 -13.050 1.00 53.38 88 ASN A C 1
ATOM 727 O O . ASN A 1 88 ? 14.828 7.474 -13.553 1.00 53.38 88 ASN A O 1
ATOM 731 N N . VAL A 1 89 ? 12.712 6.998 -12.947 1.00 57.31 89 VAL A N 1
ATOM 732 C CA . VAL A 1 89 ? 12.586 5.729 -13.679 1.00 57.31 89 VAL A CA 1
ATOM 733 C C . VAL A 1 89 ? 11.351 5.824 -14.544 1.00 57.31 89 VAL A C 1
ATOM 735 O O . VAL A 1 89 ? 10.302 6.202 -13.968 1.00 57.31 89 VAL A O 1
#

Secondary structure (DSSP, 8-state):
--------------THHHHHTT--STTSS-HHHHHHHHHHHHHTT--HHHHHHHHHHHHHHHTTT-HHHHHHHHHHHHHHHHHHTT---

pLDDT: mean 87.91, std 14.47, range [43.53, 98.56]

Sequence (89 aa):
MKKKKSKVIIPLGNNSLLSDHGYKDVIHKSELARHRALMRVIRDGEPWLGLFRKLNVLMILFKNTNPKLSKIFKSDRDWIRDKFKGKNV

Organism: NCBI:txid1070528